Protein AF-A0A817YW29-F1 (afdb_monomer_lite)

Secondary structure (DSSP, 8-state):
---------SSS-----HHHHHTSPP--SS-S--EEEEEE--EETTEE-PPEEEEEEPPS----S-----------------------PPPPPPPPPPP-

pLDDT: mean 72.34, std 21.92, range [34.66, 95.81]

Sequence (100 aa):
MAFVRVYGGALAECSVNAGQLLQAHLDISSSSKPAIIFRIAARNERGYGPATQVRWLQDQQIPYHNATANNSLKRTSSNTNSAGSKKQRLAPAGGGPNDA

Foldseek 3Di:
DDADDDDDDPDPDDDDDPVNVVPGDDDPPDPDADWDWDWDFDADPVGTDHTDIDTGGDDPPDPPDDDDDDDDDDDDDDDDDDDDDDDDDDDDDDDDDDDD

Radius of gyration: 25.15 Å; chains: 1; bounding box: 55×79×35 Å

Structure (mmCIF, N/CA/C/O backbone):
data_AF-A0A817YW29-F1
#
_entry.id   AF-A0A817YW29-F1
#
loop_
_atom_site.group_PDB
_atom_site.id
_atom_site.type_symbol
_atom_site.label_atom_id
_atom_site.label_alt_id
_atom_site.label_comp_id
_atom_site.label_asym_id
_atom_site.label_entity_id
_atom_site.label_seq_id
_atom_site.pdbx_PDB_ins_code
_atom_site.Cartn_x
_atom_site.Cartn_y
_atom_site.Cartn_z
_atom_site.occupancy
_atom_site.B_iso_or_equiv
_atom_site.auth_seq_id
_atom_site.auth_comp_id
_atom_site.auth_asym_id
_atom_site.auth_atom_id
_atom_site.pdbx_PDB_model_num
ATOM 1 N N . MET A 1 1 ? -7.057 -3.036 -12.911 1.00 64.50 1 MET A N 1
ATOM 2 C CA . MET A 1 1 ? -5.877 -3.102 -12.018 1.00 64.50 1 MET A CA 1
ATOM 3 C C . MET A 1 1 ? -6.295 -3.686 -10.681 1.00 64.50 1 MET A C 1
ATOM 5 O O . MET A 1 1 ? -7.263 -3.198 -10.110 1.00 64.50 1 MET A O 1
ATOM 9 N N . ALA A 1 2 ? -5.601 -4.717 -10.202 1.00 82.75 2 ALA A N 1
ATOM 10 C CA . ALA A 1 2 ? -5.891 -5.368 -8.924 1.00 82.75 2 ALA A CA 1
ATOM 11 C C . ALA A 1 2 ? -4.681 -5.238 -7.990 1.00 82.75 2 ALA A C 1
ATOM 13 O O . ALA A 1 2 ? -3.547 -5.404 -8.434 1.00 82.75 2 ALA A O 1
ATOM 14 N N . PHE A 1 3 ? -4.936 -4.915 -6.722 1.00 88.38 3 PHE A N 1
ATOM 15 C CA . PHE A 1 3 ? -3.922 -4.808 -5.672 1.00 88.38 3 PHE A CA 1
ATOM 16 C C . PHE A 1 3 ? -3.917 -6.080 -4.824 1.00 88.38 3 PHE A C 1
ATOM 18 O O . PHE A 1 3 ? -4.978 -6.645 -4.557 1.00 88.38 3 PHE A O 1
ATOM 25 N N . VAL A 1 4 ? -2.740 -6.483 -4.350 1.00 92.06 4 VAL A N 1
ATOM 26 C CA . VAL A 1 4 ? -2.595 -7.575 -3.380 1.00 92.06 4 VAL A CA 1
ATOM 27 C C . VAL A 1 4 ? -2.615 -7.002 -1.967 1.00 92.06 4 VAL A C 1
ATOM 29 O O . VAL A 1 4 ? -2.017 -5.958 -1.694 1.00 92.06 4 VAL A O 1
ATOM 32 N N . ARG A 1 5 ? -3.312 -7.678 -1.050 1.00 91.62 5 ARG A N 1
ATOM 33 C CA . ARG A 1 5 ? -3.337 -7.297 0.363 1.00 91.62 5 ARG A CA 1
ATOM 34 C C . ARG A 1 5 ? -2.158 -7.928 1.097 1.00 91.62 5 ARG A C 1
ATOM 36 O O . ARG A 1 5 ? -2.145 -9.133 1.302 1.00 91.62 5 ARG A O 1
ATOM 43 N N . VAL A 1 6 ? -1.221 -7.091 1.535 1.00 92.00 6 VAL A N 1
ATOM 44 C CA . VAL A 1 6 ? 0.009 -7.516 2.234 1.00 92.00 6 VAL A CA 1
ATOM 45 C C . VAL A 1 6 ? 0.001 -7.202 3.733 1.00 92.00 6 VAL A C 1
ATOM 47 O O . VAL A 1 6 ? 0.738 -7.806 4.503 1.00 92.00 6 VAL A O 1
ATOM 50 N N . TYR A 1 7 ? -0.858 -6.278 4.177 1.00 94.25 7 TYR A N 1
ATOM 51 C CA . TYR A 1 7 ? -0.959 -5.894 5.583 1.00 94.25 7 TYR A CA 1
ATOM 52 C C . TYR A 1 7 ? -2.392 -5.552 6.002 1.00 94.25 7 TYR A C 1
ATOM 54 O O . TYR A 1 7 ? -3.225 -5.101 5.209 1.00 94.25 7 TYR A O 1
ATOM 62 N N . GLY A 1 8 ? -2.684 -5.797 7.277 1.00 92.44 8 GLY A N 1
ATOM 63 C CA . GLY A 1 8 ? -4.004 -5.612 7.856 1.00 92.44 8 GLY A CA 1
ATOM 64 C C . GLY A 1 8 ? -4.060 -5.539 9.371 1.00 92.44 8 GLY A C 1
ATOM 65 O O . GLY A 1 8 ? -5.131 -5.801 9.912 1.00 92.44 8 GLY A O 1
ATOM 66 N N . GLY A 1 9 ? -2.930 -5.272 10.023 1.00 92.38 9 GLY A N 1
ATOM 67 C CA . GLY A 1 9 ? -2.833 -5.218 11.477 1.00 92.38 9 GLY A CA 1
ATOM 68 C C . GLY A 1 9 ? -3.267 -3.873 12.060 1.00 92.38 9 GLY A C 1
ATOM 69 O O . GLY A 1 9 ? -3.515 -2.909 11.338 1.00 92.38 9 GLY A O 1
ATOM 70 N N . ALA A 1 10 ? -3.350 -3.834 13.390 1.00 90.31 10 ALA A N 1
ATOM 71 C CA . ALA A 1 10 ? -3.688 -2.633 14.152 1.00 90.31 10 ALA A CA 1
ATOM 72 C C . ALA A 1 10 ? -2.512 -1.649 14.290 1.00 90.31 10 ALA A C 1
ATOM 74 O O . ALA A 1 10 ? -2.727 -0.473 14.570 1.00 90.31 10 ALA A O 1
ATOM 75 N N . LEU A 1 11 ? -1.273 -2.119 14.100 1.00 92.75 11 LEU A N 1
ATOM 76 C CA . LEU A 1 11 ? -0.084 -1.273 14.175 1.00 92.75 11 LEU A CA 1
ATOM 77 C C . LEU A 1 11 ? 0.006 -0.350 12.954 1.00 92.75 11 LEU A C 1
ATOM 79 O O . LEU A 1 11 ? -0.404 -0.710 11.849 1.00 92.75 11 LEU A O 1
ATOM 83 N N . ALA A 1 12 ? 0.592 0.830 13.138 1.00 89.62 12 ALA A N 1
ATOM 84 C CA . ALA A 1 12 ? 0.823 1.784 12.050 1.00 89.62 12 ALA A CA 1
ATOM 85 C C . ALA A 1 12 ? 2.013 1.399 11.147 1.00 89.62 12 ALA A C 1
ATOM 87 O O . ALA A 1 12 ? 2.340 2.125 10.210 1.00 89.62 12 ALA A O 1
ATOM 88 N N . GLU A 1 13 ? 2.655 0.264 11.419 1.00 92.81 13 GLU A N 1
ATOM 89 C CA . GLU A 1 13 ? 3.837 -0.217 10.718 1.00 92.81 13 GLU A CA 1
ATOM 90 C C . GLU A 1 13 ? 3.690 -1.683 10.307 1.00 92.81 13 GLU A C 1
ATOM 92 O O . GLU A 1 13 ? 2.979 -2.468 10.937 1.00 92.81 13 GLU A O 1
ATOM 97 N N . CYS A 1 14 ? 4.380 -2.053 9.232 1.00 93.19 14 CYS A N 1
ATOM 98 C CA . CYS A 1 14 ? 4.534 -3.435 8.804 1.00 93.19 14 CYS A CA 1
ATOM 99 C C . CYS A 1 14 ? 5.809 -3.578 7.970 1.00 93.19 14 CYS A C 1
ATOM 101 O O . CYS A 1 14 ? 6.230 -2.629 7.307 1.00 93.19 14 CYS A O 1
ATOM 103 N N . SER A 1 15 ? 6.412 -4.767 7.986 1.00 94.00 15 SER A N 1
ATOM 104 C CA . SER A 1 15 ? 7.537 -5.094 7.110 1.00 94.00 15 SER A CA 1
ATOM 105 C C . SER A 1 15 ? 7.037 -5.885 5.905 1.00 94.00 15 SER A C 1
ATOM 107 O O . SER A 1 15 ? 6.401 -6.928 6.062 1.00 94.00 15 SER A O 1
ATOM 109 N N . VAL A 1 16 ? 7.323 -5.389 4.701 1.00 91.94 16 VAL A N 1
ATOM 110 C CA . VAL A 1 16 ? 6.975 -6.050 3.439 1.00 91.94 16 VAL A CA 1
ATOM 111 C C . VAL A 1 16 ? 8.239 -6.687 2.875 1.00 91.94 16 VAL A C 1
ATOM 113 O O . VAL A 1 16 ? 9.175 -5.992 2.485 1.00 91.94 16 VAL A O 1
ATOM 116 N N . ASN A 1 17 ? 8.279 -8.019 2.852 1.00 92.75 17 ASN A N 1
ATOM 117 C CA . ASN A 1 17 ? 9.429 -8.760 2.339 1.00 92.75 17 ASN A CA 1
ATOM 118 C C . ASN A 1 17 ? 9.398 -8.896 0.804 1.00 92.75 17 ASN A C 1
ATOM 120 O O . ASN A 1 17 ? 8.372 -8.680 0.158 1.00 92.75 17 ASN A O 1
ATOM 124 N N . ALA A 1 18 ? 10.525 -9.308 0.218 1.00 89.94 18 ALA A N 1
ATOM 125 C CA . ALA A 1 18 ? 10.643 -9.495 -1.228 1.00 89.94 18 ALA A CA 1
ATOM 126 C C . ALA A 1 18 ? 9.641 -10.523 -1.789 1.00 89.94 18 ALA A C 1
ATOM 128 O O . ALA A 1 18 ? 9.086 -10.305 -2.860 1.00 89.94 18 ALA A O 1
ATOM 129 N N . GLY A 1 19 ? 9.346 -11.601 -1.055 1.00 92.38 19 GLY A N 1
ATOM 130 C CA . GLY A 1 19 ? 8.365 -12.610 -1.471 1.00 92.38 19 GLY A CA 1
ATOM 131 C C . GLY A 1 19 ? 6.948 -12.046 -1.632 1.00 92.38 19 GLY A C 1
ATOM 132 O O . GLY A 1 19 ? 6.256 -12.390 -2.584 1.00 92.38 19 GLY A O 1
ATOM 133 N N . GLN A 1 20 ? 6.536 -11.131 -0.751 1.00 90.62 20 GLN A N 1
ATOM 134 C CA . GLN A 1 20 ? 5.257 -10.415 -0.843 1.00 90.62 20 GLN A CA 1
ATOM 135 C C . GLN A 1 20 ? 5.227 -9.474 -2.055 1.00 90.62 20 GLN A C 1
ATOM 137 O O . GLN A 1 20 ? 4.209 -9.374 -2.735 1.00 90.62 20 GLN A O 1
ATOM 142 N N . LEU A 1 21 ? 6.349 -8.808 -2.356 1.00 89.19 21 LEU A N 1
ATOM 143 C CA . LEU A 1 21 ? 6.462 -7.932 -3.526 1.00 89.19 21 LEU A CA 1
ATOM 144 C C . LEU A 1 21 ? 6.370 -8.711 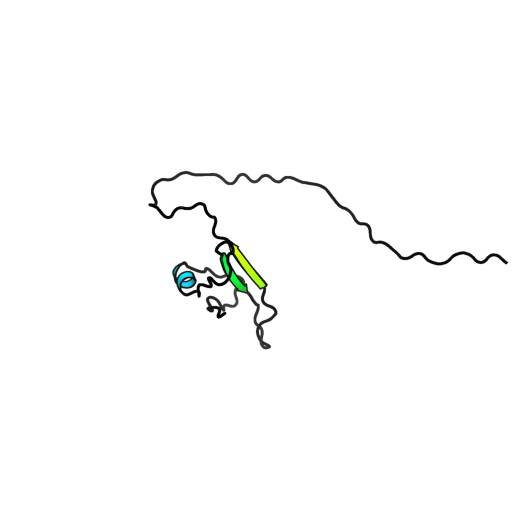-4.843 1.00 89.19 21 LEU A C 1
ATOM 146 O O . LEU A 1 21 ? 5.766 -8.216 -5.788 1.00 89.19 21 LEU A O 1
ATOM 150 N N . LEU A 1 22 ? 6.911 -9.932 -4.901 1.00 88.75 22 LEU A N 1
ATOM 151 C CA . LEU A 1 22 ? 6.841 -10.790 -6.092 1.00 88.75 22 LEU A CA 1
ATOM 152 C C . LEU A 1 22 ? 5.415 -11.240 -6.439 1.00 88.75 22 LEU A C 1
ATOM 154 O O . LEU A 1 22 ? 5.144 -11.558 -7.591 1.00 88.75 22 LEU A O 1
ATOM 15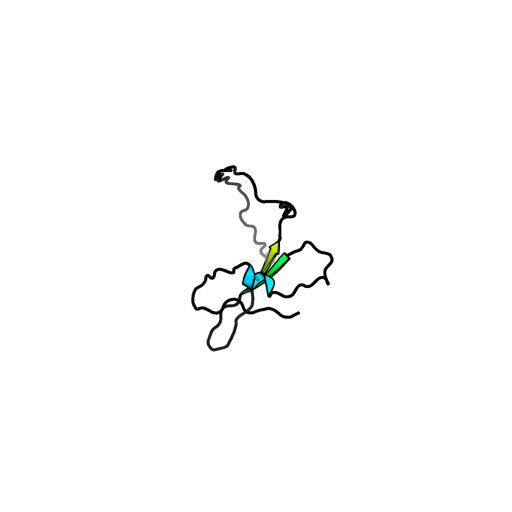8 N N . GLN A 1 23 ? 4.500 -11.260 -5.465 1.00 89.06 23 GLN A N 1
ATOM 159 C CA . GLN A 1 23 ? 3.086 -11.570 -5.706 1.00 89.06 23 GLN A CA 1
ATOM 160 C C . GLN A 1 23 ? 2.322 -10.392 -6.320 1.00 89.06 23 GLN A C 1
ATOM 162 O O . GLN A 1 23 ? 1.196 -10.567 -6.786 1.00 89.06 23 GLN A O 1
ATOM 167 N N . ALA A 1 24 ? 2.894 -9.184 -6.299 1.00 89.12 24 ALA A N 1
ATOM 168 C CA . ALA A 1 24 ? 2.245 -8.011 -6.855 1.00 89.12 24 ALA A CA 1
ATOM 169 C C . ALA A 1 24 ? 2.105 -8.129 -8.377 1.00 89.12 24 ALA A C 1
ATOM 171 O O . ALA A 1 24 ? 2.965 -8.660 -9.078 1.00 89.12 24 ALA A O 1
ATOM 172 N N . HIS A 1 25 ? 1.012 -7.586 -8.902 1.00 88.62 25 HIS A N 1
ATOM 173 C CA . HIS A 1 25 ? 0.781 -7.577 -10.338 1.00 88.62 25 HIS A CA 1
ATOM 174 C C . HIS A 1 25 ? 1.673 -6.537 -11.024 1.00 88.62 25 HIS A C 1
ATOM 176 O O . HIS A 1 25 ? 1.727 -5.380 -10.599 1.00 88.62 25 HIS A O 1
ATOM 182 N N . LEU A 1 26 ? 2.333 -6.945 -12.110 1.00 88.19 26 LEU A N 1
ATOM 183 C CA . LEU A 1 26 ? 3.069 -6.044 -12.990 1.00 88.19 26 LEU A CA 1
ATOM 184 C C . LEU A 1 26 ? 2.110 -5.410 -13.990 1.00 88.19 26 LEU A C 1
ATOM 186 O O . LEU A 1 26 ? 1.411 -6.110 -14.721 1.00 88.19 26 LEU A O 1
ATOM 190 N N . ASP A 1 27 ? 2.110 -4.084 -14.037 1.00 85.81 27 ASP A N 1
ATOM 191 C CA . ASP A 1 27 ? 1.417 -3.341 -15.077 1.00 85.81 27 ASP A CA 1
ATOM 192 C C . ASP A 1 27 ? 2.421 -2.593 -15.959 1.00 85.81 27 ASP A C 1
ATOM 194 O O . ASP A 1 27 ? 3.111 -1.678 -15.510 1.00 85.81 27 ASP A O 1
ATOM 198 N N . ILE A 1 28 ? 2.483 -3.000 -17.226 1.00 84.56 28 ILE A N 1
ATOM 199 C CA . ILE A 1 28 ? 3.350 -2.428 -18.264 1.00 84.56 28 ILE A CA 1
ATOM 200 C C . ILE A 1 28 ? 2.614 -1.414 -19.150 1.00 84.56 28 ILE A C 1
ATOM 202 O O . ILE A 1 28 ? 3.174 -0.936 -20.131 1.00 84.56 28 ILE A O 1
ATOM 206 N N . SER A 1 29 ? 1.363 -1.071 -18.821 1.00 81.62 29 SER A N 1
ATOM 207 C CA . SER A 1 29 ? 0.537 -0.170 -19.633 1.00 81.62 29 SER A CA 1
ATOM 208 C C . SER A 1 29 ? 1.043 1.279 -19.677 1.00 81.62 29 SER A C 1
ATOM 210 O O . SER A 1 29 ? 0.666 2.035 -20.571 1.00 81.62 29 SER A O 1
ATOM 212 N N . SER A 1 30 ? 1.923 1.680 -18.751 1.00 70.50 30 SER A N 1
ATOM 213 C CA . SER A 1 30 ? 2.525 3.016 -18.737 1.00 70.50 30 SER A CA 1
ATOM 214 C C . SER A 1 30 ? 4.002 2.961 -19.136 1.00 70.50 30 SER A C 1
ATOM 216 O O . SER A 1 30 ? 4.800 2.293 -18.479 1.00 70.50 30 SER A O 1
ATOM 218 N N . SER A 1 31 ? 4.390 3.737 -20.151 1.00 69.38 31 SER A N 1
ATOM 219 C CA . SER A 1 31 ? 5.788 3.934 -20.576 1.00 69.38 31 SER A CA 1
ATOM 220 C C . SER A 1 31 ? 6.563 4.872 -19.625 1.00 69.38 31 SER A C 1
ATOM 222 O O . SER A 1 31 ? 7.239 5.804 -20.060 1.00 69.38 31 SER A O 1
ATOM 224 N N . SER A 1 32 ? 6.422 4.679 -18.311 1.00 78.88 32 SER A N 1
ATOM 225 C CA . SER A 1 32 ? 7.057 5.493 -17.266 1.00 78.88 32 SER A CA 1
ATOM 226 C C . SER A 1 32 ? 8.074 4.683 -16.450 1.00 78.88 32 SER A C 1
ATOM 228 O O . SER A 1 32 ? 8.133 3.460 -16.547 1.00 78.88 32 SER A O 1
ATOM 230 N N . LYS A 1 33 ? 8.892 5.360 -15.627 1.00 84.12 33 LYS A N 1
ATOM 231 C CA . LYS A 1 33 ? 9.913 4.718 -14.774 1.00 84.12 33 LYS A CA 1
ATOM 232 C C . LYS A 1 33 ? 9.286 3.609 -13.901 1.00 84.12 33 LYS A C 1
ATOM 234 O O . LYS A 1 33 ? 8.289 3.919 -13.237 1.00 84.12 33 LYS A O 1
ATOM 239 N N . PRO A 1 34 ? 9.875 2.395 -13.828 1.00 88.62 34 PRO A N 1
ATOM 240 C CA . PRO A 1 34 ? 9.379 1.307 -12.984 1.00 88.62 34 PRO A CA 1
ATOM 241 C C . PRO A 1 34 ? 9.174 1.743 -11.533 1.00 88.62 34 PRO A C 1
ATOM 243 O O . PRO A 1 34 ? 10.009 2.448 -10.953 1.00 88.62 34 PRO A O 1
ATOM 246 N N . ALA A 1 35 ? 8.043 1.347 -10.954 1.00 90.31 35 ALA A N 1
ATOM 247 C CA . ALA A 1 35 ? 7.679 1.722 -9.597 1.00 90.31 35 ALA A CA 1
ATOM 248 C C . ALA A 1 35 ? 6.775 0.680 -8.942 1.00 90.31 35 ALA A C 1
ATOM 250 O O . ALA A 1 35 ? 5.982 0.022 -9.613 1.00 90.31 35 ALA A O 1
ATOM 251 N N . ILE A 1 36 ? 6.842 0.607 -7.616 1.00 91.50 36 ILE A N 1
ATOM 252 C CA . ILE A 1 36 ? 5.890 -0.133 -6.791 1.00 91.50 36 ILE A CA 1
ATOM 253 C C . ILE A 1 36 ? 4.842 0.852 -6.267 1.00 91.50 36 ILE A C 1
ATOM 255 O O . ILE A 1 36 ? 5.182 1.933 -5.779 1.00 91.50 36 ILE A O 1
ATOM 259 N N . ILE A 1 37 ? 3.564 0.484 -6.376 1.00 92.56 37 ILE A N 1
ATOM 260 C CA . ILE A 1 37 ? 2.441 1.302 -5.910 1.00 92.56 37 ILE A CA 1
ATOM 261 C C . ILE A 1 37 ? 1.855 0.697 -4.638 1.00 92.56 37 ILE A C 1
ATOM 263 O O . ILE A 1 37 ? 1.256 -0.377 -4.673 1.00 92.56 37 ILE A O 1
ATOM 267 N N . PHE A 1 38 ? 1.963 1.422 -3.527 1.00 94.19 38 PHE A N 1
ATOM 268 C CA . PHE A 1 38 ? 1.288 1.071 -2.280 1.00 94.19 38 PHE A CA 1
ATOM 269 C C . PHE A 1 38 ? 0.022 1.908 -2.111 1.00 94.19 38 PHE A C 1
ATOM 271 O O . PHE A 1 38 ? 0.046 3.125 -2.301 1.00 94.19 38 PHE A O 1
ATOM 278 N N . ARG A 1 39 ? -1.081 1.262 -1.719 1.00 94.81 39 ARG A N 1
ATOM 279 C CA . ARG A 1 39 ? -2.297 1.941 -1.253 1.00 94.81 39 ARG A CA 1
ATOM 280 C C . ARG A 1 39 ? -2.496 1.657 0.227 1.00 94.81 39 ARG A C 1
ATOM 282 O O . ARG A 1 39 ? -2.623 0.499 0.614 1.00 94.81 39 ARG A O 1
ATOM 289 N N . ILE A 1 40 ? -2.520 2.713 1.033 1.00 95.19 40 ILE A N 1
ATOM 290 C CA . ILE A 1 40 ? -2.608 2.628 2.494 1.00 95.19 40 ILE A CA 1
ATOM 291 C C . ILE A 1 40 ? -3.881 3.338 2.936 1.00 95.19 40 ILE A C 1
ATOM 293 O O . ILE A 1 40 ? -4.092 4.498 2.593 1.00 95.19 40 ILE A O 1
ATOM 297 N N . ALA A 1 41 ? -4.725 2.643 3.693 1.00 95.25 41 ALA A N 1
ATOM 298 C CA . ALA A 1 41 ? -5.943 3.201 4.260 1.00 95.25 41 ALA A CA 1
ATOM 299 C C . ALA A 1 41 ? -6.139 2.677 5.683 1.00 95.25 41 ALA A C 1
ATOM 301 O O . ALA A 1 41 ? -5.952 1.486 5.945 1.00 95.25 41 ALA A O 1
ATOM 302 N N . ALA A 1 42 ? -6.553 3.561 6.586 1.00 94.44 42 ALA A N 1
ATOM 303 C CA . ALA A 1 42 ? -7.017 3.164 7.907 1.00 94.44 42 ALA A CA 1
ATOM 304 C C . ALA A 1 42 ? -8.399 2.501 7.797 1.00 94.44 42 ALA A C 1
ATOM 306 O O . ALA A 1 42 ? -9.211 2.890 6.953 1.00 94.44 42 ALA A O 1
ATOM 307 N N . ARG A 1 43 ? -8.669 1.515 8.658 1.00 92.56 43 ARG A N 1
ATOM 308 C CA . ARG A 1 43 ? -9.964 0.827 8.743 1.00 92.56 43 ARG A CA 1
ATOM 309 C C . ARG A 1 43 ? -10.624 1.097 10.090 1.00 92.56 43 ARG A C 1
ATOM 311 O O . ARG A 1 43 ? -9.963 0.998 11.117 1.00 92.56 43 ARG A O 1
ATOM 318 N N . ASN A 1 44 ? -11.928 1.353 10.076 1.00 93.50 44 ASN A N 1
ATOM 319 C CA . ASN A 1 44 ? -12.800 1.307 11.249 1.00 93.50 44 ASN A CA 1
ATOM 320 C C . ASN A 1 44 ? -14.037 0.428 10.961 1.00 93.50 44 ASN A C 1
ATOM 322 O O . ASN A 1 44 ? -14.090 -0.275 9.948 1.00 93.50 44 ASN A O 1
ATOM 326 N N . GLU A 1 45 ? -15.037 0.459 11.842 1.00 93.69 45 GLU A N 1
ATOM 327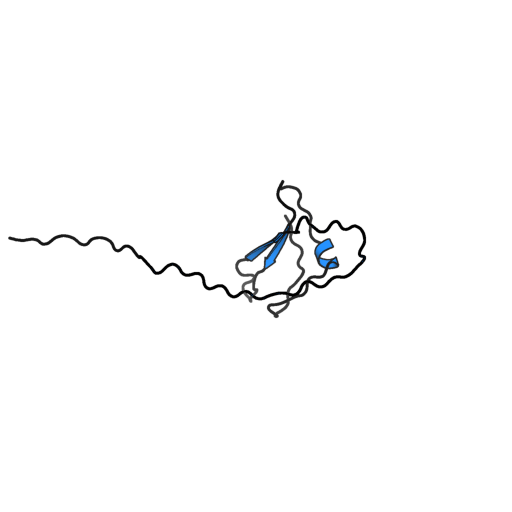 C CA . GLU A 1 45 ? -16.282 -0.320 11.711 1.00 93.69 45 GLU A CA 1
ATOM 328 C C . GLU A 1 45 ? -17.087 0.014 10.446 1.00 93.69 45 GLU A C 1
ATOM 330 O O . GLU A 1 45 ? -17.800 -0.835 9.920 1.00 93.69 45 GLU A O 1
ATOM 335 N N . ARG A 1 46 ? -16.939 1.235 9.918 1.00 92.06 46 ARG A N 1
ATOM 336 C CA . ARG A 1 46 ? -17.621 1.700 8.701 1.00 92.06 46 ARG A CA 1
ATOM 337 C C . ARG A 1 46 ? -16.859 1.356 7.421 1.00 92.06 46 ARG A C 1
ATOM 339 O O . ARG A 1 46 ? -17.367 1.598 6.331 1.00 92.06 46 ARG A O 1
ATOM 346 N N . GLY A 1 47 ? -15.657 0.791 7.542 1.00 93.88 47 GLY A N 1
ATOM 347 C CA . GLY A 1 47 ? -14.828 0.364 6.421 1.00 93.88 47 GLY A CA 1
ATOM 348 C C . GLY A 1 47 ? -13.484 1.082 6.355 1.00 93.88 47 GLY A C 1
ATOM 349 O O . GLY A 1 47 ? -12.950 1.550 7.361 1.00 93.88 47 GLY A O 1
ATOM 350 N N . TYR A 1 48 ? -12.903 1.107 5.157 1.00 94.94 48 TYR A N 1
ATOM 351 C CA . TYR A 1 48 ? -11.649 1.806 4.892 1.00 94.94 48 TYR A CA 1
ATOM 352 C C . TYR A 1 48 ? -11.918 3.278 4.580 1.00 94.94 48 TYR A C 1
ATOM 354 O O . TYR A 1 48 ? -12.817 3.596 3.804 1.00 94.94 48 TYR A O 1
ATOM 362 N N . GLY A 1 49 ? -11.124 4.170 5.170 1.00 95.00 49 GLY A N 1
ATOM 363 C CA . GLY A 1 49 ? -11.110 5.580 4.792 1.00 95.00 49 GLY A CA 1
ATOM 364 C C . GLY A 1 49 ? -10.462 5.817 3.417 1.00 95.00 49 GLY A C 1
ATOM 365 O O . GLY A 1 49 ? -10.108 4.865 2.713 1.00 95.00 49 GLY A O 1
ATOM 366 N N . PRO A 1 50 ? -10.266 7.088 3.028 1.00 95.19 50 PRO A N 1
ATOM 367 C CA . PRO A 1 50 ? -9.526 7.445 1.821 1.00 95.19 50 PRO A CA 1
ATOM 368 C C . PRO A 1 50 ? -8.134 6.800 1.790 1.00 95.19 50 PRO A C 1
ATOM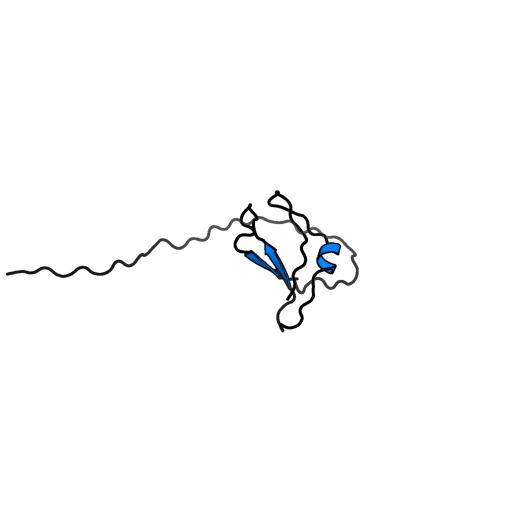 370 O O . PRO A 1 50 ? -7.418 6.799 2.792 1.00 95.19 50 PRO A O 1
ATOM 373 N N . ALA A 1 51 ? -7.754 6.252 0.634 1.00 95.44 51 ALA A N 1
ATOM 374 C CA . ALA A 1 51 ? -6.461 5.603 0.459 1.00 95.44 51 ALA A CA 1
ATOM 375 C C . ALA A 1 51 ? -5.393 6.600 -0.002 1.00 95.44 51 ALA A C 1
ATOM 377 O O . ALA A 1 51 ? -5.580 7.307 -0.993 1.00 95.44 51 ALA A O 1
ATOM 378 N N . THR A 1 52 ? -4.240 6.579 0.657 1.00 95.81 52 THR A N 1
ATOM 379 C CA . THR A 1 52 ? -3.038 7.282 0.205 1.00 95.81 52 THR A CA 1
ATOM 380 C C . THR A 1 52 ? -2.278 6.399 -0.777 1.00 95.81 52 THR A C 1
ATOM 382 O O . THR A 1 52 ? -2.007 5.233 -0.478 1.00 95.81 52 THR A O 1
ATOM 385 N N . GLN A 1 53 ? -1.929 6.948 -1.943 1.00 95.06 53 GLN A N 1
ATOM 386 C CA . GLN A 1 53 ? -1.133 6.257 -2.954 1.00 95.06 53 GLN A CA 1
ATOM 387 C C . GLN A 1 53 ? 0.334 6.682 -2.867 1.00 95.06 53 GLN A C 1
ATOM 389 O O . GLN A 1 53 ? 0.658 7.854 -3.039 1.00 95.06 53 GLN A O 1
ATOM 394 N N . VAL A 1 54 ? 1.221 5.715 -2.650 1.00 94.31 54 VAL A N 1
ATOM 395 C CA . VAL A 1 54 ? 2.670 5.926 -2.597 1.00 94.31 54 VAL A CA 1
ATOM 396 C C . VAL A 1 54 ? 3.310 5.246 -3.800 1.00 94.31 54 VAL A C 1
ATOM 398 O O . VAL A 1 54 ? 3.098 4.056 -4.024 1.00 94.31 54 VAL A O 1
ATOM 401 N N . ARG A 1 55 ? 4.094 6.003 -4.575 1.00 93.00 55 ARG A N 1
ATOM 402 C CA . ARG A 1 55 ? 4.830 5.516 -5.749 1.00 93.00 55 ARG A CA 1
ATOM 403 C C . ARG A 1 55 ? 6.310 5.398 -5.408 1.00 93.00 55 ARG A C 1
ATOM 405 O O . ARG A 1 55 ? 7.027 6.394 -5.417 1.00 93.00 55 ARG A O 1
ATOM 412 N N . TRP A 1 56 ? 6.759 4.187 -5.105 1.00 92.38 56 TRP A N 1
ATOM 413 C CA . TRP A 1 56 ? 8.152 3.915 -4.775 1.00 92.38 56 TRP A CA 1
ATOM 414 C C . TRP A 1 56 ? 8.948 3.595 -6.043 1.00 92.38 56 TRP A C 1
ATOM 416 O O . TRP A 1 56 ? 8.688 2.599 -6.716 1.00 92.38 56 TRP A O 1
ATOM 426 N N . LEU A 1 57 ? 9.881 4.478 -6.397 1.00 90.19 57 LEU A N 1
ATOM 427 C CA . LEU A 1 57 ? 10.739 4.344 -7.571 1.00 90.19 57 LEU A CA 1
ATOM 428 C C . LEU A 1 57 ? 11.907 3.407 -7.285 1.00 90.19 57 LEU A C 1
ATOM 430 O O . LEU A 1 57 ? 12.589 3.568 -6.279 1.00 90.19 57 LEU A O 1
ATOM 434 N N . GLN A 1 58 ? 12.188 2.502 -8.216 1.00 83.31 58 GLN A N 1
ATOM 435 C CA . GLN A 1 58 ? 13.461 1.789 -8.222 1.00 83.31 58 GLN A CA 1
ATOM 436 C C . GLN A 1 58 ? 14.521 2.696 -8.855 1.00 83.31 58 GLN A C 1
ATOM 438 O O . GLN A 1 58 ? 14.305 3.249 -9.939 1.00 83.31 58 GLN A O 1
ATOM 443 N N . ASP A 1 59 ? 15.646 2.912 -8.179 1.00 79.69 59 ASP A N 1
ATOM 444 C CA . ASP A 1 59 ? 16.764 3.641 -8.774 1.00 79.69 59 ASP A CA 1
ATOM 445 C C . ASP A 1 59 ? 17.357 2.835 -9.928 1.00 79.69 59 ASP A C 1
ATOM 447 O O . ASP A 1 59 ? 17.486 1.616 -9.854 1.00 79.69 59 ASP A O 1
ATOM 451 N N . GLN A 1 60 ? 17.731 3.513 -11.015 1.00 65.19 60 GLN A N 1
ATOM 452 C CA . GLN A 1 60 ? 18.302 2.859 -12.200 1.00 65.19 60 GLN A CA 1
ATOM 453 C C . GLN A 1 60 ? 19.765 2.415 -12.000 1.00 65.19 60 GLN A C 1
ATOM 455 O O . GLN A 1 60 ? 20.460 2.124 -12.966 1.00 65.19 60 GLN A O 1
ATOM 460 N N . GLN A 1 61 ? 20.255 2.378 -10.758 1.00 55.69 61 GLN A N 1
ATOM 461 C CA . GLN A 1 61 ? 21.671 2.200 -10.437 1.00 55.69 61 GLN A CA 1
ATOM 462 C C . GLN A 1 61 ? 21.896 1.132 -9.367 1.00 55.69 61 GLN A C 1
ATOM 464 O O . GLN A 1 61 ? 22.574 1.368 -8.378 1.00 55.69 61 GLN A O 1
ATOM 469 N N . ILE A 1 62 ? 21.352 -0.064 -9.577 1.00 50.72 62 ILE A N 1
ATOM 470 C CA . ILE A 1 62 ? 22.005 -1.294 -9.124 1.00 50.72 62 ILE A CA 1
ATOM 471 C C . ILE A 1 62 ? 21.843 -2.286 -10.280 1.00 50.72 62 ILE A C 1
ATOM 473 O O . ILE A 1 62 ? 20.771 -2.880 -10.424 1.00 50.72 62 ILE A O 1
ATOM 477 N N . PRO A 1 63 ? 22.852 -2.466 -11.150 1.00 46.72 63 PRO A N 1
ATOM 478 C CA . PRO A 1 63 ? 22.878 -3.663 -11.963 1.00 46.72 63 PRO A CA 1
ATOM 479 C C . PRO A 1 63 ? 22.962 -4.830 -10.979 1.00 46.72 63 PRO A C 1
ATOM 481 O O . PRO A 1 63 ? 23.938 -4.959 -10.242 1.00 46.72 63 PRO A O 1
ATOM 484 N N . TYR A 1 64 ? 21.917 -5.655 -10.928 1.00 52.31 64 TYR A N 1
ATOM 485 C CA . TYR A 1 64 ? 21.962 -6.968 -10.294 1.00 52.31 64 TYR A CA 1
ATOM 486 C C . TYR A 1 64 ? 22.937 -7.845 -11.090 1.00 52.31 64 TYR A C 1
ATOM 488 O O . TYR A 1 64 ? 22.539 -8.700 -11.872 1.00 52.31 64 TYR A O 1
ATOM 496 N N . HIS A 1 65 ? 24.231 -7.593 -10.928 1.00 55.59 65 HIS A N 1
ATOM 497 C CA . HIS A 1 65 ? 25.292 -8.475 -11.366 1.00 55.59 65 HIS A CA 1
ATOM 498 C C . HIS A 1 65 ? 26.278 -8.592 -10.205 1.00 55.59 65 HIS A C 1
ATOM 500 O O . HIS A 1 65 ? 27.083 -7.705 -9.957 1.00 55.59 65 HIS A O 1
ATOM 506 N N . ASN A 1 66 ? 26.138 -9.701 -9.482 1.00 44.69 66 ASN A N 1
ATOM 507 C CA . ASN A 1 66 ? 27.036 -10.238 -8.463 1.00 44.69 66 ASN A CA 1
ATOM 508 C C . ASN A 1 66 ? 27.385 -9.310 -7.290 1.00 44.69 66 ASN A C 1
ATOM 510 O O . ASN A 1 66 ? 28.265 -8.457 -7.349 1.00 44.69 66 ASN A O 1
ATOM 514 N N . ALA A 1 67 ? 26.748 -9.596 -6.153 1.00 52.81 67 ALA A N 1
ATOM 515 C CA . ALA A 1 67 ? 27.211 -9.168 -4.846 1.00 52.81 67 ALA A CA 1
ATOM 516 C C . ALA A 1 67 ? 28.667 -9.614 -4.630 1.00 52.81 67 ALA A C 1
ATOM 518 O O . ALA A 1 67 ? 28.939 -10.793 -4.421 1.00 52.81 67 ALA A O 1
ATOM 519 N N . THR A 1 68 ? 29.608 -8.674 -4.659 1.00 44.56 68 THR A N 1
ATOM 520 C CA . THR A 1 68 ? 30.892 -8.782 -3.963 1.00 44.56 68 THR A CA 1
ATOM 521 C C . THR A 1 68 ? 31.390 -7.381 -3.611 1.00 44.56 68 THR A C 1
ATOM 523 O O . THR A 1 68 ? 31.367 -6.480 -4.440 1.00 44.56 68 THR A O 1
ATOM 526 N N . ALA A 1 69 ? 31.877 -7.267 -2.373 1.00 44.62 69 ALA A N 1
ATOM 527 C CA . ALA A 1 69 ? 32.669 -6.184 -1.790 1.00 44.62 69 ALA A CA 1
ATOM 528 C C . ALA A 1 69 ? 31.950 -4.877 -1.388 1.00 44.62 69 ALA A C 1
ATOM 530 O O . ALA A 1 69 ? 31.793 -3.934 -2.152 1.00 44.62 69 ALA A O 1
ATOM 531 N N . ASN A 1 70 ? 31.609 -4.822 -0.095 1.00 48.47 70 ASN A N 1
ATOM 532 C CA . ASN A 1 70 ? 32.115 -3.837 0.871 1.00 48.47 70 ASN A CA 1
ATOM 533 C C . ASN A 1 70 ? 32.544 -2.461 0.317 1.00 48.47 70 ASN A C 1
ATOM 535 O O . ASN A 1 70 ? 33.624 -2.368 -0.255 1.00 48.47 70 ASN A O 1
ATOM 539 N N . ASN A 1 71 ? 31.839 -1.380 0.676 1.00 44.56 71 ASN A N 1
ATOM 540 C CA . ASN A 1 71 ? 32.453 -0.288 1.447 1.00 44.56 71 ASN A CA 1
ATOM 541 C C . ASN A 1 71 ? 31.407 0.685 2.019 1.00 44.56 71 ASN A C 1
ATOM 543 O O . ASN A 1 71 ? 30.435 1.065 1.375 1.00 44.56 71 ASN A O 1
ATOM 547 N N . SER A 1 72 ? 31.682 1.092 3.251 1.00 52.25 72 SER A N 1
ATOM 548 C CA . SER A 1 72 ? 31.066 2.143 4.050 1.00 52.25 72 SER A CA 1
ATOM 549 C C . SER A 1 72 ? 30.912 3.471 3.301 1.00 52.25 72 SER A C 1
ATOM 551 O O . SER A 1 72 ? 31.908 4.020 2.838 1.00 52.25 72 SER A O 1
ATOM 553 N N . LEU A 1 73 ? 29.707 4.057 3.304 1.00 55.69 73 LEU A N 1
ATOM 554 C CA . LEU A 1 73 ? 29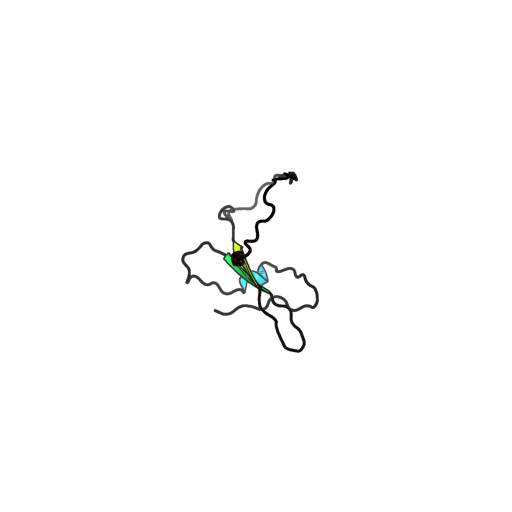.540 5.509 3.187 1.00 55.69 73 LEU A CA 1
ATOM 555 C C . LEU A 1 73 ? 28.523 6.027 4.219 1.00 55.69 73 LEU A C 1
ATOM 557 O O . LEU A 1 73 ? 27.311 5.835 4.161 1.00 55.69 73 LEU A O 1
ATOM 561 N N . LYS A 1 74 ? 29.130 6.662 5.216 1.00 45.47 74 LYS A N 1
ATOM 562 C CA . LYS A 1 74 ? 28.650 7.341 6.418 1.00 45.47 74 LYS A CA 1
ATOM 563 C C . LYS A 1 74 ? 27.623 8.439 6.079 1.00 45.47 74 LYS A C 1
ATOM 565 O O . LYS A 1 74 ? 27.935 9.356 5.324 1.00 45.47 74 LYS A O 1
ATOM 570 N N . ARG A 1 75 ? 26.424 8.401 6.680 1.00 47.00 75 ARG A N 1
ATOM 571 C CA . ARG A 1 75 ? 25.473 9.532 6.642 1.00 47.00 75 ARG A CA 1
ATOM 572 C C . ARG A 1 75 ? 26.074 10.718 7.400 1.00 47.00 75 ARG A C 1
ATOM 574 O O . ARG A 1 75 ? 26.203 10.652 8.621 1.00 47.00 75 ARG A O 1
ATOM 581 N N . THR A 1 76 ? 26.422 11.787 6.693 1.00 35.94 76 THR A N 1
ATOM 582 C CA . THR A 1 76 ? 26.646 13.104 7.296 1.00 35.94 76 THR A CA 1
ATOM 583 C C . THR A 1 76 ? 25.330 13.879 7.266 1.00 35.94 76 THR A C 1
ATOM 585 O O . THR A 1 76 ? 24.725 14.067 6.213 1.00 35.94 76 THR A O 1
ATOM 588 N N . SER A 1 77 ? 24.846 14.252 8.447 1.00 46.78 77 SER A N 1
ATOM 589 C CA . SER A 1 77 ? 23.702 15.137 8.632 1.00 46.78 77 SER A CA 1
ATOM 590 C C . SER A 1 77 ? 24.157 16.577 8.397 1.00 46.78 77 SER A C 1
ATOM 592 O O . SER A 1 77 ? 24.861 17.130 9.237 1.00 46.78 77 SER A O 1
ATOM 594 N N . SER A 1 78 ? 23.744 17.210 7.300 1.00 36.50 78 SER A N 1
ATOM 595 C CA . SER A 1 78 ? 23.873 18.661 7.125 1.00 36.50 78 SER A CA 1
ATOM 596 C C . SER A 1 78 ? 22.509 19.331 7.262 1.00 36.50 78 SER A C 1
ATOM 598 O O . SER A 1 78 ? 21.750 19.516 6.313 1.00 36.50 78 SER A O 1
ATOM 600 N N . ASN A 1 79 ? 22.219 19.713 8.505 1.00 44.19 79 ASN A N 1
ATOM 601 C CA . ASN A 1 79 ? 21.266 20.759 8.837 1.00 44.19 79 ASN A CA 1
ATOM 602 C C . ASN A 1 79 ? 21.655 22.038 8.073 1.00 44.19 79 ASN A C 1
ATOM 604 O O . ASN A 1 79 ? 22.710 22.611 8.342 1.00 44.19 79 ASN A O 1
ATOM 608 N N . THR A 1 80 ? 20.835 22.472 7.116 1.00 40.91 80 THR A N 1
ATOM 609 C CA . THR A 1 80 ? 20.984 23.776 6.459 1.00 40.91 80 THR A CA 1
ATOM 610 C C . THR A 1 80 ? 19.651 24.512 6.513 1.00 40.91 80 THR A C 1
ATOM 612 O O . THR A 1 80 ? 18.709 24.231 5.776 1.00 40.91 80 THR A O 1
ATOM 615 N N . ASN A 1 81 ? 19.580 25.460 7.450 1.00 44.38 81 ASN A N 1
ATOM 616 C CA . ASN A 1 81 ? 18.582 26.519 7.468 1.00 44.38 81 ASN A CA 1
ATOM 617 C C . ASN A 1 81 ? 18.576 27.227 6.107 1.00 44.38 81 ASN A C 1
ATOM 619 O O . ASN A 1 81 ? 19.579 27.826 5.723 1.00 44.38 81 ASN A O 1
ATOM 623 N N . SER A 1 82 ? 17.437 27.219 5.418 1.00 40.00 82 SER A N 1
ATOM 624 C CA . SER A 1 82 ? 17.151 28.169 4.344 1.00 40.00 82 SER A CA 1
ATOM 625 C C . SER A 1 82 ? 15.825 28.870 4.631 1.00 40.00 82 SER A C 1
ATOM 627 O O . SER A 1 82 ? 14.801 28.262 4.935 1.00 40.00 82 SER A O 1
ATOM 629 N N . ALA A 1 83 ? 15.927 30.194 4.651 1.00 39.72 83 ALA A N 1
ATOM 630 C CA . ALA A 1 83 ? 14.889 31.156 4.951 1.00 39.72 83 ALA A CA 1
ATOM 631 C C . ALA A 1 83 ? 13.926 31.365 3.765 1.00 39.72 83 ALA A C 1
ATOM 633 O O . ALA A 1 83 ? 14.296 31.155 2.614 1.00 39.72 83 ALA A O 1
ATOM 634 N N . GLY A 1 84 ? 12.728 31.880 4.071 1.00 34.66 84 GLY A N 1
ATOM 635 C CA . GLY A 1 84 ? 11.703 32.343 3.118 1.00 34.66 84 GLY A CA 1
ATOM 636 C C . GLY A 1 84 ? 10.459 31.444 3.157 1.00 34.66 84 GLY A C 1
ATOM 637 O O . GLY A 1 84 ? 10.572 30.246 2.972 1.00 34.66 84 GLY A O 1
ATOM 638 N N . SER A 1 85 ? 9.234 31.889 3.449 1.00 43.75 85 SER A N 1
ATOM 639 C CA . SER A 1 85 ? 8.624 33.194 3.179 1.00 43.75 85 SER A CA 1
ATOM 640 C C . SER A 1 85 ? 7.434 33.428 4.124 1.00 43.75 85 SER A C 1
ATOM 642 O O . SER A 1 85 ? 6.542 32.587 4.246 1.00 43.75 85 SER A O 1
ATOM 644 N N . LYS A 1 86 ? 7.388 34.589 4.789 1.00 45.00 86 LYS A N 1
ATOM 645 C CA . LYS A 1 86 ? 6.221 35.056 5.559 1.00 45.00 86 LYS A CA 1
ATOM 646 C C . LYS A 1 86 ? 5.192 35.696 4.612 1.00 45.00 86 LYS A C 1
ATOM 648 O O . LYS A 1 86 ? 5.535 36.617 3.889 1.00 45.00 86 LYS A O 1
ATOM 653 N N . LYS A 1 87 ? 3.948 35.203 4.701 1.00 44.84 87 LYS A N 1
ATOM 654 C CA . LYS A 1 87 ? 2.626 35.841 4.481 1.00 44.84 87 LYS A CA 1
ATOM 655 C C . LYS A 1 87 ? 2.505 37.014 3.488 1.00 44.84 87 LYS A C 1
ATOM 657 O O . LYS A 1 87 ? 2.980 38.104 3.779 1.00 44.84 87 LYS A O 1
ATOM 662 N N . GLN A 1 88 ? 1.559 36.888 2.549 1.00 39.69 88 GLN A N 1
ATOM 663 C CA . GLN A 1 88 ? 0.620 37.985 2.270 1.00 39.69 88 GLN A CA 1
ATOM 664 C C . GLN A 1 88 ? -0.757 37.443 1.841 1.00 39.69 88 GLN A C 1
ATOM 666 O O . GLN A 1 88 ? -0.885 36.735 0.847 1.00 39.69 88 GLN A O 1
ATOM 671 N N . ARG A 1 89 ? -1.784 37.730 2.652 1.00 45.41 89 ARG A N 1
ATOM 672 C CA . ARG A 1 89 ? -3.210 37.460 2.392 1.00 45.41 89 ARG A CA 1
ATOM 673 C C . ARG A 1 89 ? -3.793 38.759 1.826 1.00 45.41 89 ARG A C 1
ATOM 675 O O . ARG A 1 89 ? -3.662 39.789 2.482 1.00 45.41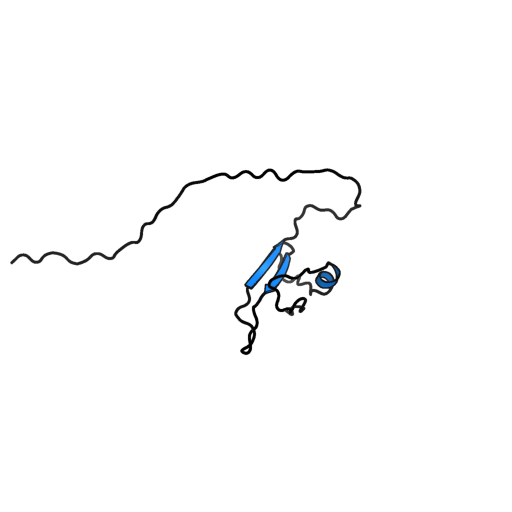 89 ARG A O 1
ATOM 682 N N . LEU A 1 90 ? -4.390 38.724 0.637 1.00 43.31 90 LEU A N 1
ATOM 683 C CA . LEU A 1 90 ? -5.053 39.878 0.020 1.00 43.31 90 LEU A CA 1
ATOM 684 C C . LEU A 1 90 ? -6.451 40.053 0.649 1.00 43.31 90 LEU A C 1
ATOM 686 O O . LEU A 1 90 ? -7.207 39.086 0.726 1.00 43.31 90 LEU A O 1
ATOM 690 N N . ALA A 1 91 ? -6.781 41.256 1.124 1.00 58.03 91 ALA A N 1
ATOM 691 C CA . ALA A 1 91 ? -8.127 41.638 1.562 1.00 58.03 91 ALA A CA 1
ATOM 692 C C . ALA A 1 91 ? -8.812 42.474 0.458 1.00 58.03 91 ALA A C 1
ATOM 694 O O . ALA A 1 91 ? -8.111 43.228 -0.220 1.00 58.03 91 ALA A O 1
ATOM 695 N N . PRO A 1 92 ? -10.138 42.362 0.249 1.00 48.91 92 PRO A N 1
ATOM 696 C CA . PRO A 1 92 ? -10.852 43.171 -0.738 1.00 48.91 92 PRO A CA 1
ATOM 697 C C . PRO A 1 92 ? -11.103 44.602 -0.235 1.00 48.91 92 PRO A C 1
ATOM 699 O O . PRO A 1 92 ? -11.384 44.824 0.942 1.00 48.91 92 PRO A O 1
ATOM 702 N N . ALA A 1 93 ? -10.980 45.562 -1.153 1.00 49.03 93 ALA A N 1
ATOM 703 C CA . ALA A 1 93 ? -11.130 46.995 -0.925 1.00 49.03 93 ALA A CA 1
ATOM 704 C C . ALA A 1 93 ? -12.569 47.369 -0.517 1.00 49.03 93 ALA A C 1
ATOM 706 O O . ALA A 1 93 ? -13.526 47.038 -1.217 1.00 49.03 93 ALA A O 1
ATOM 707 N N . GLY A 1 94 ? -12.701 48.058 0.621 1.00 42.06 94 GLY A N 1
ATOM 708 C CA . GLY A 1 94 ? -13.936 48.688 1.092 1.00 42.06 94 GLY A CA 1
ATOM 709 C C . GLY A 1 94 ? -14.101 50.096 0.514 1.00 42.06 94 GLY A C 1
ATOM 710 O O . GLY A 1 94 ? -13.112 50.771 0.236 1.00 42.06 94 GLY A O 1
ATOM 711 N N . GLY A 1 95 ? -15.361 50.482 0.300 1.00 45.31 95 GLY A N 1
ATOM 712 C CA . GLY A 1 95 ? -15.804 51.668 -0.431 1.00 45.31 95 GLY A CA 1
ATOM 713 C C . GLY A 1 95 ? -15.465 53.010 0.221 1.00 45.31 95 GLY A C 1
ATOM 714 O O . GLY A 1 95 ? -15.138 53.090 1.403 1.00 45.31 95 GLY A O 1
ATOM 715 N N . GLY A 1 96 ? -15.516 54.049 -0.616 1.00 51.66 96 GLY A N 1
ATOM 716 C CA . GLY A 1 96 ? -15.045 55.397 -0.318 1.00 51.66 96 GLY A CA 1
ATOM 717 C C . GLY A 1 96 ? -15.936 56.224 0.619 1.00 51.66 96 GLY A C 1
ATOM 718 O O . GLY A 1 96 ? -17.052 55.817 0.951 1.00 51.66 96 GLY A O 1
ATOM 719 N N . PRO A 1 97 ? -15.428 57.389 1.054 1.00 66.38 97 PRO A N 1
ATOM 720 C CA . PRO A 1 97 ? -16.147 58.310 1.922 1.00 66.38 97 PRO A CA 1
ATOM 721 C C . PRO A 1 97 ? -17.118 59.185 1.114 1.00 66.38 97 PRO A C 1
ATOM 723 O O . PRO A 1 97 ? -16.748 59.749 0.086 1.00 66.38 97 PRO A O 1
ATOM 726 N N . ASN A 1 98 ? -18.360 59.283 1.591 1.00 57.56 98 ASN A N 1
ATOM 727 C CA . ASN A 1 98 ? -19.328 60.277 1.136 1.00 57.56 98 ASN A CA 1
ATOM 728 C C . ASN A 1 98 ? -19.085 61.569 1.928 1.00 57.56 98 ASN A C 1
ATOM 730 O O . ASN A 1 98 ? -19.238 61.562 3.150 1.00 57.56 98 ASN A O 1
ATOM 734 N N . ASP A 1 99 ? -18.720 62.639 1.227 1.00 47.59 99 ASP A N 1
ATOM 735 C CA . ASP A 1 99 ? -18.845 64.022 1.683 1.00 47.59 99 ASP A CA 1
ATOM 736 C C . ASP A 1 99 ? -20.078 64.643 0.996 1.00 47.59 99 ASP A C 1
ATOM 738 O O . ASP A 1 99 ? -20.259 64.444 -0.210 1.00 47.59 99 ASP A O 1
ATOM 742 N N . ALA A 1 100 ? -20.839 65.428 1.773 1.00 40.78 100 ALA A N 1
ATOM 743 C CA . ALA A 1 100 ? -22.068 66.192 1.472 1.00 40.78 100 ALA A CA 1
ATOM 744 C C . ALA A 1 100 ? -23.420 65.498 1.733 1.00 40.78 100 ALA A C 1
ATOM 746 O O . ALA A 1 100 ? -23.783 64.534 1.024 1.00 40.78 100 ALA A O 1
#